Protein AF-A0A356PB94-F1 (afdb_monomer_lite)

Radius of gyration: 21.43 Å; chains: 1; bounding box: 71×35×45 Å

pLDDT: mean 91.37, std 8.08, range [62.94, 98.56]

Structure (mmCIF, N/CA/C/O backbone):
data_AF-A0A356PB94-F1
#
_entry.id   AF-A0A356PB94-F1
#
loop_
_atom_site.group_PDB
_atom_site.id
_atom_site.type_symbol
_atom_site.label_atom_id
_atom_site.label_alt_id
_atom_site.label_comp_id
_atom_site.label_asym_id
_atom_site.label_entity_id
_atom_site.label_seq_id
_atom_site.pdbx_PDB_ins_code
_atom_site.Cartn_x
_atom_site.Cartn_y
_atom_site.Cartn_z
_atom_site.occupancy
_atom_site.B_iso_or_equiv
_atom_site.auth_seq_id
_atom_site.auth_comp_id
_atom_site.auth_asym_id
_atom_site.auth_atom_id
_atom_site.pdbx_PDB_model_num
ATOM 1 N N . MET A 1 1 ? 48.663 18.305 0.596 1.00 62.94 1 MET A N 1
ATOM 2 C CA . MET A 1 1 ? 48.106 17.018 0.111 1.00 62.94 1 MET A CA 1
ATOM 3 C C . MET A 1 1 ? 47.297 16.271 1.178 1.00 62.94 1 MET A C 1
ATOM 5 O O . MET A 1 1 ? 46.109 16.089 0.967 1.00 62.94 1 MET A O 1
ATOM 9 N N . LYS A 1 2 ? 47.857 15.936 2.354 1.00 76.44 2 LYS A N 1
ATOM 10 C CA . LYS A 1 2 ? 47.145 15.189 3.421 1.00 76.44 2 LYS A CA 1
ATOM 11 C C . LYS A 1 2 ? 45.822 15.838 3.888 1.00 76.44 2 LYS A C 1
ATOM 13 O O . LYS A 1 2 ? 44.820 15.149 3.998 1.00 76.44 2 LYS A O 1
ATOM 18 N N . LYS A 1 3 ? 45.783 17.168 4.071 1.00 79.50 3 LYS A N 1
ATOM 19 C CA . LYS A 1 3 ? 44.553 17.914 4.432 1.00 79.50 3 LYS A CA 1
ATOM 20 C C . LYS A 1 3 ? 43.460 17.850 3.353 1.00 79.50 3 LYS A C 1
ATOM 22 O O . LYS A 1 3 ? 42.293 17.709 3.683 1.00 79.50 3 LYS A O 1
ATOM 27 N N . ILE A 1 4 ? 43.849 17.909 2.078 1.00 85.44 4 ILE A N 1
ATOM 28 C CA . ILE A 1 4 ? 42.923 17.820 0.937 1.00 85.44 4 ILE A CA 1
ATOM 29 C C . ILE A 1 4 ? 42.321 16.411 0.867 1.00 85.44 4 ILE A C 1
ATOM 31 O O . ILE A 1 4 ? 41.117 16.271 0.699 1.00 85.44 4 ILE A O 1
ATOM 35 N N . PHE A 1 5 ? 43.138 15.377 1.091 1.00 86.25 5 PHE A N 1
ATOM 36 C CA . PHE A 1 5 ? 42.675 13.989 1.147 1.00 86.25 5 PHE A CA 1
ATOM 37 C C . PHE A 1 5 ? 41.689 13.745 2.304 1.00 86.25 5 PHE A C 1
ATOM 39 O O . PHE A 1 5 ? 40.659 13.105 2.113 1.00 86.25 5 PHE A O 1
ATOM 46 N N . PHE A 1 6 ? 41.950 14.313 3.488 1.00 90.44 6 PHE A N 1
ATOM 47 C CA . PHE A 1 6 ? 41.015 14.248 4.619 1.00 90.44 6 PHE A CA 1
ATOM 48 C C . PHE A 1 6 ? 39.683 14.952 4.335 1.00 90.44 6 PHE A C 1
ATOM 50 O O . PHE A 1 6 ? 38.630 14.391 4.628 1.00 90.44 6 PHE A O 1
ATOM 57 N N . LEU A 1 7 ? 39.714 16.150 3.742 1.00 91.94 7 LEU A N 1
ATOM 58 C CA . LEU A 1 7 ? 38.497 16.886 3.385 1.00 91.94 7 LEU A CA 1
ATOM 59 C C . LEU A 1 7 ? 37.680 16.156 2.312 1.00 9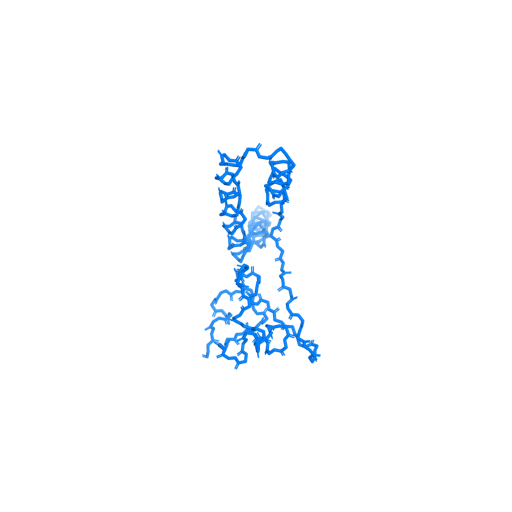1.94 7 LEU A C 1
ATOM 61 O O . LEU A 1 7 ? 36.463 16.057 2.440 1.00 91.94 7 LEU A O 1
ATOM 65 N N . ALA A 1 8 ? 38.339 15.592 1.296 1.00 91.19 8 ALA A N 1
ATOM 66 C CA . ALA A 1 8 ? 37.676 14.797 0.265 1.00 91.19 8 ALA A CA 1
ATOM 67 C C . ALA A 1 8 ? 37.026 13.527 0.843 1.00 91.19 8 ALA A C 1
ATOM 69 O O . ALA A 1 8 ? 35.904 13.193 0.475 1.00 91.19 8 ALA A O 1
ATOM 70 N N . SER A 1 9 ? 37.693 12.856 1.788 1.00 92.12 9 SER A N 1
ATOM 71 C CA . SER A 1 9 ? 37.144 11.681 2.475 1.00 92.12 9 SER A CA 1
ATOM 72 C C . SER A 1 9 ? 35.915 12.027 3.328 1.00 92.12 9 SER A C 1
ATOM 74 O O . SER A 1 9 ? 34.891 11.354 3.239 1.00 92.12 9 SER A O 1
ATOM 76 N N . LEU A 1 10 ? 35.961 13.129 4.089 1.00 95.56 10 LEU A N 1
ATOM 77 C CA . LEU A 1 10 ? 34.807 13.624 4.852 1.00 95.56 10 LEU A CA 1
ATOM 78 C C . LEU A 1 10 ? 33.623 13.987 3.949 1.00 95.56 10 LEU A C 1
ATOM 80 O O . LEU A 1 10 ? 32.484 13.649 4.269 1.00 95.56 10 LEU A O 1
ATOM 84 N N . LEU A 1 11 ? 33.890 14.637 2.812 1.00 95.38 11 LEU A N 1
ATOM 85 C CA . LEU A 1 11 ? 32.861 14.961 1.827 1.00 95.38 11 LEU A CA 1
ATOM 86 C C . LEU A 1 11 ? 32.232 13.690 1.242 1.00 95.38 11 LEU A C 1
ATOM 88 O O . LEU A 1 11 ? 31.011 13.609 1.148 1.00 95.38 11 LEU A O 1
ATOM 92 N N . LEU A 1 12 ? 33.043 12.684 0.899 1.00 95.56 12 LEU A N 1
ATOM 93 C CA . LEU A 1 12 ? 32.550 11.402 0.394 1.00 95.56 12 LEU A CA 1
ATOM 94 C C . LEU A 1 12 ? 31.652 10.706 1.425 1.00 95.56 12 LEU A C 1
ATOM 96 O O . LEU A 1 12 ? 30.551 10.281 1.083 1.00 95.56 12 LEU A O 1
ATOM 100 N N . ILE A 1 13 ? 32.083 10.637 2.688 1.00 95.75 13 ILE A N 1
ATOM 101 C CA . ILE A 1 13 ? 31.287 10.053 3.779 1.00 95.75 13 ILE A CA 1
ATOM 102 C C . ILE A 1 13 ? 29.962 10.802 3.932 1.00 95.75 13 ILE A C 1
ATOM 104 O O . ILE A 1 13 ? 28.913 10.170 4.035 1.00 95.75 13 ILE A O 1
ATOM 108 N N . LEU A 1 14 ? 29.983 12.137 3.901 1.00 95.31 14 LEU A N 1
ATOM 109 C CA . LEU A 1 14 ? 28.769 12.945 3.981 1.00 95.31 14 LEU A CA 1
ATOM 110 C C . LEU A 1 14 ? 27.806 12.634 2.827 1.00 95.31 14 LEU A C 1
ATOM 112 O O . LEU A 1 14 ? 26.622 12.414 3.070 1.00 95.31 14 LEU A O 1
ATOM 116 N N . VAL A 1 15 ? 28.298 12.561 1.588 1.00 93.94 15 VAL A N 1
ATOM 117 C CA . VAL A 1 15 ? 27.479 12.207 0.416 1.00 93.94 15 VAL A CA 1
ATOM 118 C C . VAL A 1 15 ? 26.889 10.799 0.555 1.00 93.94 15 VAL A C 1
ATOM 120 O O . VAL A 1 15 ? 25.701 10.601 0.293 1.00 93.94 15 VAL A O 1
ATOM 123 N N . VAL A 1 16 ? 27.665 9.823 1.034 1.00 91.88 16 VAL A N 1
ATOM 124 C CA . VAL A 1 16 ? 27.170 8.461 1.302 1.00 91.88 16 VAL A CA 1
ATOM 125 C C . VAL A 1 16 ? 26.077 8.471 2.376 1.00 91.88 16 VAL A C 1
ATOM 127 O O . VAL A 1 16 ? 25.019 7.880 2.187 1.00 91.88 16 VAL A O 1
ATOM 130 N N . LEU A 1 17 ? 26.263 9.194 3.481 1.00 91.00 17 LEU A N 1
ATOM 131 C CA . LEU A 1 17 ? 25.244 9.292 4.531 1.00 91.00 17 LEU A CA 1
ATOM 132 C C . LEU A 1 17 ? 23.958 9.965 4.032 1.00 91.00 17 LEU A C 1
ATOM 134 O O . LEU A 1 17 ? 22.859 9.518 4.366 1.00 91.00 17 LEU A O 1
ATOM 138 N N . LEU A 1 18 ? 24.077 11.014 3.215 1.00 86.44 18 LEU A N 1
ATOM 139 C CA . LEU A 1 18 ? 22.926 11.702 2.626 1.00 86.44 18 LEU A CA 1
ATOM 140 C C . LEU A 1 18 ? 22.151 10.795 1.662 1.00 86.44 18 LEU A C 1
ATOM 142 O O . LEU A 1 18 ? 20.923 10.742 1.733 1.00 86.44 18 LEU A O 1
ATOM 146 N N . THR A 1 19 ? 22.849 10.042 0.811 1.00 81.75 19 THR A N 1
ATOM 147 C CA . THR A 1 19 ? 22.216 9.105 -0.135 1.00 81.75 19 THR A CA 1
ATOM 148 C C . THR A 1 19 ? 21.539 7.934 0.576 1.00 81.75 19 THR A C 1
ATOM 150 O O . THR A 1 19 ? 20.393 7.612 0.258 1.00 81.75 19 THR A O 1
ATOM 153 N N . LEU A 1 20 ? 22.172 7.356 1.603 1.00 81.38 20 LEU A N 1
ATOM 154 C CA . LEU A 1 20 ? 21.558 6.319 2.441 1.00 81.38 20 LEU A CA 1
ATOM 155 C C . LEU A 1 20 ? 20.303 6.834 3.157 1.00 81.38 20 LEU A C 1
ATOM 157 O O . LEU A 1 20 ? 19.280 6.150 3.183 1.00 81.38 20 LEU A O 1
ATOM 161 N N . LYS A 1 21 ? 20.343 8.061 3.692 1.00 77.69 21 LYS A N 1
ATOM 162 C CA . LYS A 1 21 ? 19.178 8.690 4.329 1.00 77.69 21 LYS A CA 1
ATOM 163 C C . LYS A 1 21 ? 18.034 8.904 3.336 1.00 77.69 21 LYS A C 1
ATOM 165 O O . LYS A 1 21 ? 16.882 8.663 3.685 1.00 77.69 21 LYS A O 1
ATOM 170 N N . GLN A 1 22 ? 18.337 9.330 2.111 1.00 68.81 22 GLN A N 1
ATOM 171 C CA . GLN A 1 22 ? 17.333 9.521 1.065 1.00 68.81 22 GLN A CA 1
ATOM 172 C C . GLN A 1 22 ? 16.699 8.193 0.620 1.00 68.81 22 GLN A C 1
ATOM 174 O O . GLN A 1 22 ? 15.485 8.132 0.441 1.00 68.81 22 GLN A O 1
ATOM 179 N N . GLY A 1 23 ? 17.486 7.115 0.516 1.00 64.50 23 GLY A N 1
ATOM 180 C CA . GLY A 1 23 ? 16.975 5.771 0.221 1.00 64.50 23 GLY A CA 1
ATOM 181 C C . GLY A 1 23 ? 16.066 5.195 1.315 1.00 64.50 23 GLY A C 1
ATOM 182 O O . GLY A 1 23 ? 15.193 4.382 1.020 1.00 64.50 23 GLY A O 1
ATOM 183 N N . ASN A 1 24 ? 16.218 5.649 2.563 1.00 71.38 24 ASN A N 1
ATOM 184 C CA . ASN A 1 24 ? 15.440 5.162 3.705 1.00 71.38 24 ASN A CA 1
ATOM 185 C C . ASN A 1 24 ? 14.019 5.761 3.803 1.00 71.38 24 ASN A C 1
ATOM 187 O O . ASN A 1 24 ? 13.220 5.337 4.637 1.00 71.38 24 ASN A O 1
ATOM 191 N N . HIS A 1 25 ? 13.691 6.743 2.958 1.00 76.56 25 HIS A N 1
ATOM 192 C CA . HIS A 1 25 ? 12.367 7.368 2.888 1.00 76.56 25 HIS A CA 1
ATOM 193 C C . HIS A 1 25 ? 11.844 7.343 1.449 1.00 76.56 25 HIS A C 1
ATOM 195 O O . HIS A 1 25 ? 11.779 8.383 0.789 1.00 76.56 25 HIS A O 1
ATOM 201 N N . PRO A 1 26 ? 11.497 6.161 0.917 1.00 88.56 26 PRO A N 1
ATOM 202 C CA . PRO A 1 26 ? 11.035 6.080 -0.453 1.00 88.56 26 PRO A CA 1
ATOM 203 C C . PRO A 1 26 ? 9.668 6.762 -0.595 1.00 88.56 26 PRO A C 1
ATOM 205 O O . PRO A 1 26 ? 8.775 6.549 0.228 1.00 88.56 26 PRO A O 1
ATOM 208 N N . LYS A 1 27 ? 9.491 7.550 -1.664 1.00 92.62 27 LYS A N 1
ATOM 209 C CA . LYS A 1 27 ? 8.268 8.340 -1.910 1.00 92.62 27 LYS A CA 1
ATOM 210 C C . LYS A 1 27 ? 6.986 7.511 -1.879 1.00 92.62 27 LYS A C 1
ATOM 212 O O . LYS A 1 27 ? 5.978 7.971 -1.359 1.00 92.62 27 LYS A O 1
ATOM 217 N N . TRP A 1 28 ? 7.025 6.270 -2.373 1.00 94.50 28 TRP A N 1
ATO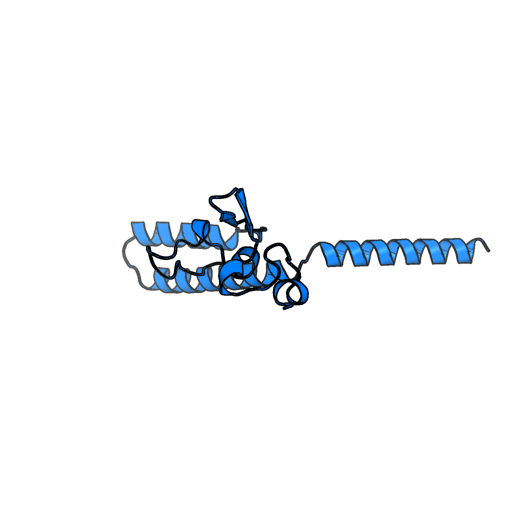M 218 C CA . TRP A 1 28 ? 5.854 5.390 -2.357 1.00 94.50 28 TRP A CA 1
ATOM 219 C C . TRP A 1 28 ? 5.293 5.174 -0.940 1.00 94.50 28 TRP A C 1
ATOM 221 O O . TRP A 1 28 ? 4.090 4.987 -0.768 1.00 94.50 28 TRP A O 1
ATOM 231 N N . SER A 1 29 ? 6.153 5.230 0.087 1.00 95.31 29 SER A N 1
ATOM 232 C CA . SER A 1 29 ? 5.750 5.012 1.480 1.00 95.31 29 SER A CA 1
ATOM 233 C C . SER A 1 29 ? 4.829 6.111 2.001 1.00 95.31 29 SER A C 1
ATOM 235 O O . SER A 1 29 ? 4.056 5.864 2.926 1.00 95.31 29 SER A O 1
ATOM 237 N N . ASP A 1 30 ? 4.877 7.306 1.409 1.00 95.44 30 ASP A N 1
ATOM 238 C CA . ASP A 1 30 ? 4.045 8.433 1.823 1.00 95.44 30 ASP A CA 1
ATOM 239 C C . ASP A 1 30 ? 2.575 8.204 1.456 1.00 95.44 30 ASP A C 1
ATOM 241 O O . ASP A 1 30 ? 1.701 8.523 2.261 1.00 95.44 30 ASP A O 1
ATOM 245 N N . TYR A 1 31 ? 2.295 7.538 0.327 1.00 96.31 31 TYR A N 1
ATOM 246 C CA . TYR A 1 31 ? 0.932 7.148 -0.053 1.00 96.31 31 TYR A CA 1
ATOM 247 C C . TYR A 1 31 ? 0.302 6.200 0.976 1.00 96.31 31 TYR A C 1
ATOM 249 O O . TYR A 1 31 ? -0.840 6.395 1.390 1.00 96.31 31 TYR A O 1
ATOM 257 N N . GLN A 1 32 ? 1.059 5.213 1.465 1.00 97.44 32 GLN A N 1
ATOM 258 C CA . GLN A 1 32 ? 0.556 4.299 2.494 1.00 97.44 32 GLN A CA 1
ATOM 259 C C . GLN A 1 32 ? 0.363 4.986 3.845 1.00 97.44 32 GLN A C 1
ATOM 261 O O . GLN A 1 32 ? -0.656 4.763 4.492 1.00 97.44 32 GLN A O 1
ATOM 266 N N . LYS A 1 33 ? 1.292 5.858 4.263 1.00 97.00 33 LYS A N 1
ATOM 267 C CA . LYS A 1 33 ? 1.127 6.644 5.500 1.00 97.00 33 LYS A CA 1
ATOM 268 C C . LYS A 1 33 ? -0.125 7.516 5.441 1.00 97.00 33 LYS A C 1
ATOM 270 O O . LYS A 1 33 ? -0.864 7.566 6.421 1.00 97.00 33 LYS A O 1
ATOM 275 N N . ALA A 1 34 ? -0.368 8.170 4.304 1.00 97.00 34 ALA A N 1
ATOM 276 C CA . ALA A 1 34 ? -1.564 8.977 4.091 1.00 97.00 34 ALA A CA 1
ATOM 277 C C . ALA A 1 34 ? -2.834 8.122 4.201 1.00 97.00 34 ALA A C 1
ATOM 279 O O . ALA A 1 34 ? -3.742 8.475 4.952 1.00 97.00 34 ALA A O 1
ATOM 280 N N . TYR A 1 35 ? -2.856 6.956 3.547 1.00 97.50 35 TYR A N 1
ATOM 281 C CA . TYR A 1 35 ? -3.968 6.015 3.656 1.00 97.50 35 TYR A CA 1
ATOM 282 C C . TYR A 1 35 ? -4.194 5.542 5.101 1.00 97.50 35 TYR A C 1
ATOM 284 O O . TYR A 1 35 ? -5.323 5.578 5.583 1.00 97.50 35 TYR A O 1
ATOM 292 N N . PHE A 1 36 ? -3.147 5.147 5.835 1.00 97.94 36 PHE A N 1
ATOM 293 C CA . PHE A 1 36 ? -3.282 4.713 7.233 1.00 97.94 36 PHE A CA 1
ATOM 294 C C . PHE A 1 36 ? -3.831 5.827 8.128 1.00 97.94 36 PHE A C 1
ATOM 296 O O . PHE A 1 36 ? -4.717 5.571 8.943 1.00 97.94 36 PHE A O 1
ATOM 303 N N . ALA A 1 37 ? -3.357 7.063 7.953 1.00 98.19 37 ALA A N 1
ATOM 304 C CA . ALA A 1 37 ? -3.868 8.218 8.688 1.00 98.19 37 ALA A CA 1
ATOM 305 C C . ALA A 1 37 ? -5.357 8.472 8.394 1.00 98.19 37 ALA A C 1
ATOM 307 O O . ALA A 1 37 ? -6.132 8.740 9.314 1.00 98.19 37 ALA A O 1
ATOM 308 N N . GLU A 1 38 ? -5.773 8.329 7.134 1.00 97.56 38 GLU A N 1
ATOM 309 C CA . GLU A 1 38 ? -7.178 8.440 6.739 1.00 97.56 38 GLU A CA 1
ATOM 310 C C . GLU A 1 38 ? -8.042 7.344 7.386 1.00 97.56 38 GLU A C 1
ATOM 312 O O . GLU A 1 38 ? -9.105 7.648 7.932 1.00 97.56 38 GLU A O 1
ATOM 317 N N . GLN A 1 39 ? -7.583 6.086 7.393 1.00 98.06 39 GLN A N 1
ATOM 318 C CA . GLN A 1 39 ? -8.307 4.984 8.041 1.00 98.06 39 GLN A CA 1
ATOM 319 C C . GLN A 1 39 ? -8.454 5.211 9.548 1.00 98.06 39 GLN A C 1
ATOM 321 O O . GLN A 1 39 ? -9.548 5.054 10.089 1.00 98.06 39 GLN A O 1
ATOM 326 N N . VAL A 1 40 ? -7.391 5.657 10.225 1.00 98.56 40 VAL A N 1
ATOM 327 C CA . VAL A 1 40 ? -7.452 6.018 11.650 1.00 98.56 40 VAL A CA 1
ATOM 328 C C . VAL A 1 40 ? -8.489 7.114 11.890 1.00 98.56 40 VAL A C 1
ATOM 330 O O . VAL A 1 40 ? -9.301 6.982 12.804 1.00 98.56 40 VAL A O 1
ATOM 333 N N . SER A 1 41 ? -8.510 8.161 11.061 1.00 98.44 41 SER A N 1
ATOM 334 C CA . SER A 1 41 ? -9.486 9.249 11.188 1.00 98.44 41 SER A CA 1
ATOM 335 C C . SER A 1 41 ? -10.928 8.750 11.032 1.00 98.44 41 SER A C 1
ATOM 337 O O . SER A 1 41 ? -11.784 9.070 11.860 1.00 98.44 41 SER A O 1
ATOM 339 N N . LYS A 1 42 ? -11.197 7.900 10.031 1.00 98.12 42 LYS A N 1
ATOM 340 C CA . LYS A 1 42 ? -12.522 7.290 9.816 1.00 98.12 42 LYS A CA 1
ATOM 341 C C . LYS A 1 42 ? -12.960 6.437 11.008 1.00 98.12 42 LYS A C 1
ATOM 343 O O . LYS A 1 42 ? -14.078 6.598 11.495 1.00 98.12 42 LYS A O 1
ATOM 348 N N . LEU A 1 43 ? -12.070 5.586 11.514 1.00 98.50 43 LEU A N 1
ATOM 349 C CA . LEU A 1 43 ? -12.356 4.705 12.649 1.00 98.50 43 LEU A CA 1
ATOM 350 C C . LEU A 1 43 ? -12.577 5.484 13.952 1.00 98.50 43 LEU A C 1
ATOM 352 O O . LEU A 1 43 ? -13.462 5.134 14.728 1.00 98.50 43 LEU A O 1
ATOM 356 N N . GLN A 1 44 ? -11.826 6.563 14.193 1.00 98.44 44 GLN A N 1
ATOM 357 C CA . GLN A 1 44 ? -12.038 7.445 15.349 1.00 98.44 44 GLN A CA 1
ATOM 358 C C . GLN A 1 44 ? -13.420 8.102 15.315 1.00 98.44 44 GLN A C 1
ATOM 360 O O . GLN A 1 44 ? -14.095 8.204 16.341 1.00 98.44 44 GLN A O 1
ATOM 365 N N . VAL A 1 45 ? -13.856 8.519 14.128 1.00 98.31 45 VAL A N 1
ATOM 366 C CA . VAL A 1 45 ? -15.186 9.088 13.919 1.00 98.31 45 VAL A CA 1
ATOM 367 C C . VAL A 1 45 ? -16.287 8.042 14.152 1.00 98.31 45 VAL A C 1
ATOM 369 O O . VAL A 1 45 ? -17.301 8.363 14.771 1.00 98.31 45 VAL A O 1
ATOM 372 N N . GLU A 1 46 ? -16.107 6.798 13.700 1.00 98.00 46 GLU A N 1
ATOM 373 C CA . GLU A 1 46 ? -17.045 5.695 13.975 1.00 98.00 46 GLU A CA 1
ATOM 374 C C . GLU A 1 46 ? -17.096 5.355 15.472 1.00 98.00 46 GLU A C 1
ATOM 376 O O . GLU A 1 46 ? -18.180 5.218 16.041 1.00 98.00 46 GLU A O 1
ATOM 381 N N . LEU A 1 47 ? -15.939 5.312 16.138 1.00 97.75 47 LEU A N 1
ATOM 382 C CA . LEU A 1 47 ? -15.820 5.025 17.569 1.00 97.75 47 LEU A CA 1
ATOM 383 C C . LEU A 1 47 ? -16.619 6.016 18.428 1.00 97.75 47 LEU A C 1
ATOM 385 O O . LEU A 1 47 ? -17.240 5.609 19.406 1.00 97.75 47 LEU A O 1
ATOM 389 N N . GLY A 1 48 ? -16.650 7.297 18.047 1.00 96.88 48 GLY A N 1
ATOM 390 C CA . GLY A 1 48 ? -17.437 8.326 18.736 1.00 96.88 48 GLY A CA 1
ATOM 391 C C . GLY A 1 48 ? -18.955 8.232 18.523 1.00 96.88 48 GLY A C 1
ATOM 392 O O . GLY A 1 48 ? -19.700 8.942 19.194 1.00 96.88 48 GLY A O 1
ATOM 393 N N . ARG A 1 49 ? -19.425 7.392 17.590 1.00 96.94 49 ARG A N 1
ATOM 394 C CA . ARG A 1 49 ? -20.852 7.240 17.242 1.00 96.94 49 ARG A CA 1
ATOM 395 C C . ARG A 1 49 ? -21.469 5.941 17.743 1.00 96.94 49 ARG A C 1
ATOM 397 O O . ARG A 1 49 ? -22.684 5.870 17.909 1.00 96.94 49 ARG A O 1
ATOM 404 N N . VAL A 1 50 ? -20.657 4.908 17.932 1.00 96.88 50 VAL A N 1
ATOM 405 C CA . VAL A 1 50 ? -21.128 3.582 18.333 1.00 96.88 50 VAL A CA 1
ATOM 406 C C . VAL A 1 50 ? -21.251 3.493 19.854 1.00 96.88 50 VAL A C 1
ATOM 408 O O . VAL A 1 50 ? -20.330 3.853 20.578 1.00 96.88 50 VAL A O 1
ATOM 411 N N . ASN A 1 51 ? -22.372 2.951 20.341 1.00 95.44 51 ASN A N 1
ATOM 412 C CA . ASN A 1 51 ? -22.604 2.699 21.770 1.00 95.44 51 ASN A CA 1
ATOM 413 C C . ASN A 1 51 ? -22.315 1.253 22.196 1.00 95.44 51 ASN A C 1
ATOM 415 O O . ASN A 1 51 ? -22.166 0.993 23.384 1.00 95.44 51 ASN A O 1
ATOM 419 N N . ASP A 1 52 ? -22.228 0.325 21.244 1.00 97.81 52 ASP A N 1
ATOM 420 C CA . ASP A 1 52 ? -21.935 -1.079 21.514 1.00 97.81 52 ASP A CA 1
ATOM 421 C C . ASP A 1 52 ? -20.478 -1.267 21.971 1.00 97.81 52 ASP A C 1
ATOM 423 O O . ASP A 1 52 ? -19.535 -0.936 21.249 1.00 97.81 52 ASP A O 1
ATOM 427 N N . GLU A 1 53 ? -20.290 -1.797 23.180 1.00 96.69 53 GLU A N 1
ATOM 428 C CA . GLU A 1 53 ? -18.967 -1.931 23.802 1.00 96.69 53 GLU A CA 1
ATOM 429 C C . GLU A 1 53 ? -18.059 -2.931 23.073 1.00 96.69 53 GLU A C 1
ATOM 431 O O . GLU A 1 53 ? -16.849 -2.710 22.963 1.00 96.69 53 GLU A O 1
ATOM 436 N N . ALA A 1 54 ? -18.622 -4.009 22.516 1.00 97.56 54 ALA A N 1
ATOM 437 C CA . ALA A 1 54 ? -17.842 -4.977 21.750 1.00 97.56 54 ALA A CA 1
ATOM 438 C C . ALA A 1 54 ? -17.294 -4.338 20.464 1.00 97.56 54 ALA A C 1
ATOM 440 O O . ALA A 1 54 ? -16.110 -4.475 20.144 1.00 97.56 54 ALA A O 1
ATOM 441 N N . LYS A 1 55 ? -18.127 -3.565 19.767 1.00 97.75 55 LYS A N 1
ATOM 442 C CA . LYS A 1 55 ? -17.750 -2.822 18.567 1.00 97.75 55 LYS A CA 1
ATOM 443 C C . LYS A 1 55 ? -16.780 -1.684 18.881 1.00 97.75 55 LYS A C 1
ATOM 445 O O . LYS A 1 55 ? -15.832 -1.506 18.121 1.00 97.75 55 LYS A O 1
ATOM 450 N N . LYS A 1 56 ? -16.926 -0.966 20.002 1.00 98.19 56 LYS A N 1
ATOM 451 C CA . LYS A 1 56 ? -15.922 0.022 20.452 1.00 98.19 56 LYS A CA 1
ATOM 452 C C . LYS A 1 56 ? -14.549 -0.617 20.638 1.00 98.19 56 LYS A C 1
ATOM 454 O O . LYS A 1 56 ? -13.562 -0.090 20.129 1.00 98.19 56 LYS A O 1
ATOM 459 N N . LYS A 1 57 ? -14.489 -1.770 21.313 1.00 98.12 57 LYS A N 1
ATOM 460 C CA . LYS A 1 57 ? -13.239 -2.516 21.509 1.00 98.12 57 LYS A CA 1
ATOM 461 C C . LYS A 1 57 ? -12.620 -2.947 20.177 1.00 98.12 57 LYS A C 1
ATOM 463 O O . LYS A 1 57 ? -11.410 -2.820 20.006 1.00 98.12 57 LYS A O 1
ATOM 468 N N . GLN A 1 58 ? -13.438 -3.409 19.229 1.00 98.19 58 GLN A N 1
ATOM 469 C CA . GLN A 1 58 ? -12.972 -3.749 17.883 1.00 98.19 58 GLN A CA 1
ATOM 470 C C . GLN A 1 58 ? -12.382 -2.528 17.163 1.00 98.19 58 GLN A C 1
ATOM 472 O O . GLN A 1 58 ? -11.251 -2.582 16.694 1.00 98.19 58 GLN A O 1
ATOM 477 N N . LEU A 1 59 ? -13.099 -1.401 17.149 1.00 98.50 59 LEU A N 1
ATOM 478 C CA . LEU A 1 59 ? -12.640 -0.167 16.504 1.00 98.50 59 LEU A CA 1
ATOM 479 C C . LEU A 1 59 ? -11.338 0.360 17.118 1.00 98.50 59 LEU A C 1
ATOM 481 O O . LEU A 1 59 ? -10.449 0.802 16.396 1.00 98.50 59 LEU A O 1
ATOM 485 N N . GLN A 1 60 ? -11.190 0.283 18.442 1.00 98.38 60 GLN A N 1
ATOM 486 C CA . GLN A 1 60 ? -9.940 0.629 19.123 1.00 98.38 60 GLN A CA 1
ATOM 487 C C . GLN A 1 60 ? -8.779 -0.266 18.675 1.00 98.38 60 GLN A C 1
ATOM 489 O O . GLN A 1 60 ? -7.684 0.237 18.420 1.00 98.38 60 GLN A O 1
ATOM 494 N N . GLN A 1 61 ? -9.014 -1.573 18.538 1.00 98.38 61 GLN A N 1
ATOM 495 C CA . GLN A 1 61 ? -8.007 -2.508 18.042 1.00 98.38 61 GLN A CA 1
ATOM 496 C C . GLN A 1 61 ? -7.617 -2.204 16.588 1.00 98.38 61 GLN A C 1
ATOM 498 O O . GLN A 1 61 ? -6.430 -2.225 16.254 1.00 98.38 61 GLN A O 1
ATOM 503 N N . ASP A 1 62 ? -8.587 -1.870 15.739 1.00 98.12 62 ASP A N 1
ATOM 504 C CA . ASP A 1 62 ? -8.348 -1.517 14.337 1.00 98.12 62 ASP A CA 1
ATOM 505 C C . ASP A 1 62 ? -7.555 -0.206 14.216 1.00 98.12 62 ASP A C 1
ATOM 507 O O . ASP A 1 62 ? -6.600 -0.122 13.442 1.00 98.12 62 ASP A O 1
ATOM 511 N N . ILE A 1 63 ? -7.870 0.799 15.043 1.00 98.56 63 ILE A N 1
ATOM 512 C CA . ILE A 1 63 ? -7.095 2.047 15.134 1.00 98.56 63 ILE A CA 1
ATOM 513 C C . ILE A 1 63 ? -5.640 1.746 15.504 1.00 98.56 63 ILE A C 1
ATOM 515 O O . ILE A 1 63 ? -4.727 2.213 14.820 1.00 98.56 63 ILE A O 1
ATOM 519 N N . LEU A 1 64 ? -5.414 0.945 16.551 1.00 98.31 64 LEU A N 1
ATOM 520 C CA . LEU A 1 64 ? -4.066 0.562 16.980 1.00 98.31 64 LEU A CA 1
ATOM 521 C C . LEU A 1 64 ? -3.318 -0.218 15.892 1.00 98.31 64 LEU A C 1
ATOM 523 O O . LEU A 1 64 ? -2.110 -0.037 15.731 1.00 98.31 64 LEU A O 1
ATOM 527 N N . SER A 1 65 ? -4.023 -1.060 15.134 1.00 98.12 65 SER A N 1
ATOM 528 C CA . SER A 1 65 ? -3.465 -1.784 13.991 1.00 98.12 65 SER A CA 1
ATOM 529 C C . SER A 1 65 ? -2.918 -0.815 12.938 1.00 98.12 65 SER A C 1
ATOM 531 O O . SER A 1 65 ? -1.743 -0.899 12.582 1.00 98.12 65 SER A O 1
ATOM 533 N N . TYR A 1 66 ? -3.714 0.168 12.500 1.00 97.88 66 TYR A N 1
ATOM 534 C CA . TYR A 1 66 ? -3.272 1.152 11.506 1.00 97.88 66 TYR A CA 1
ATOM 535 C C . TYR A 1 66 ? -2.190 2.106 12.024 1.00 97.88 66 TYR A C 1
ATOM 537 O O . TYR A 1 66 ? -1.262 2.417 11.282 1.00 97.88 66 TYR A O 1
ATOM 545 N N . GLN A 1 67 ? -2.263 2.542 13.285 1.00 97.69 67 GLN A N 1
ATOM 546 C CA . GLN A 1 67 ? -1.253 3.426 13.886 1.00 97.69 67 GLN A CA 1
ATOM 547 C C . GLN A 1 67 ? 0.135 2.779 13.956 1.00 97.69 67 GLN A C 1
ATOM 549 O O . GLN A 1 67 ? 1.144 3.460 13.778 1.00 97.69 67 GLN A O 1
ATOM 554 N N . ASN A 1 68 ? 0.190 1.470 14.210 1.00 97.06 68 ASN A N 1
ATOM 555 C CA . ASN A 1 68 ? 1.446 0.727 14.308 1.00 97.06 68 ASN A CA 1
ATOM 556 C C . ASN A 1 68 ? 1.907 0.135 12.968 1.00 97.06 68 ASN A C 1
ATOM 558 O O . ASN A 1 68 ? 3.023 -0.389 12.876 1.00 97.06 68 ASN A O 1
ATOM 562 N N . ARG A 1 69 ? 1.071 0.201 11.925 1.00 95.81 69 ARG A N 1
ATOM 563 C CA . ARG A 1 69 ? 1.388 -0.362 10.615 1.00 95.81 69 ARG A CA 1
ATOM 564 C C . ARG A 1 69 ? 2.500 0.436 9.942 1.00 95.81 69 ARG A C 1
ATOM 566 O O . ARG A 1 69 ? 2.417 1.651 9.771 1.00 95.81 69 ARG A O 1
ATOM 573 N N . LYS A 1 70 ? 3.548 -0.269 9.519 1.00 95.25 70 LYS A N 1
ATOM 574 C CA . LYS A 1 70 ? 4.646 0.311 8.741 1.00 95.25 70 LYS A CA 1
ATOM 575 C C . LYS A 1 70 ? 4.358 0.169 7.247 1.00 95.25 70 LYS A C 1
ATOM 577 O O . LYS A 1 70 ? 3.805 -0.856 6.853 1.00 95.25 70 LYS A O 1
ATOM 582 N N . PRO A 1 71 ? 4.744 1.156 6.419 1.00 96.12 71 PRO A N 1
ATOM 583 C CA . PRO A 1 71 ? 4.654 1.007 4.979 1.00 96.12 71 PRO A CA 1
ATOM 584 C C . PRO A 1 71 ? 5.476 -0.179 4.473 1.00 96.12 71 PRO A C 1
ATOM 586 O O . PRO A 1 71 ? 6.608 -0.388 4.912 1.00 96.12 71 PRO A O 1
ATOM 589 N N . GLU A 1 72 ? 4.919 -0.922 3.528 1.00 95.50 72 GLU A N 1
ATOM 590 C CA . GLU A 1 72 ? 5.502 -2.137 2.965 1.00 95.50 72 GLU A CA 1
ATOM 591 C C . GLU A 1 72 ? 5.248 -2.223 1.459 1.00 95.50 72 GLU A C 1
ATOM 593 O O . GLU A 1 72 ? 4.255 -1.712 0.943 1.00 95.50 72 GLU A O 1
ATOM 598 N N . ILE A 1 73 ? 6.143 -2.888 0.733 1.00 96.19 73 ILE A N 1
ATOM 599 C CA . ILE A 1 73 ? 5.924 -3.155 -0.690 1.00 96.19 73 ILE A CA 1
ATOM 600 C C . ILE A 1 73 ? 4.863 -4.247 -0.808 1.00 96.19 73 ILE A C 1
ATOM 602 O O . ILE A 1 73 ? 5.039 -5.345 -0.280 1.00 96.19 73 ILE A O 1
ATOM 606 N N . ILE A 1 74 ? 3.787 -3.962 -1.537 1.00 94.75 74 ILE A N 1
ATOM 607 C CA . ILE A 1 74 ? 2.693 -4.906 -1.762 1.00 94.75 74 ILE A CA 1
ATOM 608 C C . ILE A 1 74 ? 2.896 -5.543 -3.133 1.00 94.75 74 ILE A C 1
ATOM 610 O O . ILE A 1 74 ? 2.705 -4.892 -4.160 1.00 94.75 74 ILE A O 1
ATOM 614 N N . ASN A 1 75 ? 3.279 -6.821 -3.138 1.00 95.00 75 ASN A N 1
ATOM 615 C CA . ASN A 1 75 ? 3.361 -7.628 -4.353 1.00 95.00 75 ASN A CA 1
ATOM 616 C C . ASN A 1 75 ? 2.005 -8.302 -4.602 1.00 95.00 75 ASN A C 1
ATOM 618 O O . ASN A 1 75 ? 1.579 -9.164 -3.833 1.00 95.00 75 ASN A O 1
ATOM 622 N N . LEU A 1 76 ? 1.341 -7.915 -5.684 1.00 91.19 76 LEU A N 1
ATOM 623 C CA . LEU A 1 76 ? 0.189 -8.614 -6.234 1.00 91.19 76 LEU A CA 1
ATOM 624 C C . LEU A 1 76 ? 0.708 -9.729 -7.143 1.00 91.19 76 LEU A C 1
ATOM 626 O O . LEU A 1 76 ? 1.274 -9.451 -8.196 1.00 91.19 76 LEU A O 1
ATOM 630 N N . VAL A 1 77 ? 0.556 -10.979 -6.713 1.00 92.56 77 VAL A N 1
ATOM 631 C CA . VAL A 1 77 ? 0.937 -12.150 -7.511 1.00 92.56 77 VAL A CA 1
ATOM 632 C C . VAL A 1 77 ? -0.270 -12.578 -8.337 1.00 92.56 77 VAL A C 1
ATOM 634 O O . VAL A 1 77 ? -1.317 -12.898 -7.773 1.00 92.56 77 VAL A O 1
ATOM 637 N N . LEU A 1 78 ? -0.121 -12.542 -9.659 1.00 90.19 78 LEU A N 1
ATOM 638 C CA . LEU A 1 78 ? -1.145 -12.940 -10.616 1.00 90.19 78 LEU A CA 1
ATOM 639 C C . LEU A 1 78 ? -1.222 -14.461 -10.755 1.00 90.19 78 LEU A C 1
ATOM 641 O O . LEU A 1 78 ? -0.286 -15.179 -10.394 1.00 90.19 78 LEU A O 1
ATOM 645 N N . SER A 1 79 ? -2.325 -14.949 -11.321 1.00 87.69 79 SER A N 1
ATOM 646 C CA . SER A 1 79 ? -2.581 -16.383 -11.519 1.00 87.69 79 SER A CA 1
ATOM 647 C C . SER A 1 79 ? -1.478 -17.113 -12.303 1.00 87.69 79 SER A C 1
ATOM 649 O O . SER A 1 79 ? -1.169 -18.265 -12.006 1.00 87.69 79 SER A O 1
ATOM 651 N N . GLU A 1 80 ? -0.821 -16.434 -13.246 1.00 87.06 80 GLU A N 1
ATOM 652 C CA . GLU A 1 80 ? 0.302 -16.968 -14.021 1.00 87.06 80 GLU A CA 1
ATOM 653 C C . GLU A 1 80 ? 1.677 -16.818 -13.333 1.00 87.06 80 GLU A C 1
ATOM 655 O O . GLU A 1 80 ? 2.709 -17.100 -13.941 1.00 87.06 80 GLU A O 1
ATOM 660 N N . GLY A 1 81 ? 1.718 -16.318 -12.095 1.00 89.56 81 GLY A N 1
ATOM 661 C CA . GLY A 1 81 ? 2.945 -16.095 -11.323 1.00 89.56 81 GLY A CA 1
ATOM 662 C C . GLY A 1 81 ? 3.659 -14.768 -11.598 1.00 89.56 81 GLY A C 1
ATOM 663 O O . GLY A 1 81 ? 4.704 -14.502 -11.001 1.00 89.56 81 GLY A O 1
ATOM 664 N N . LYS A 1 82 ? 3.116 -13.907 -12.469 1.00 92.12 82 LYS A N 1
ATOM 665 C CA . LYS A 1 82 ? 3.621 -12.536 -12.644 1.00 92.12 82 LYS A CA 1
ATOM 666 C C . LYS A 1 82 ? 3.362 -11.703 -11.394 1.00 92.12 82 LYS A C 1
ATOM 668 O O . LYS A 1 82 ? 2.392 -11.926 -10.679 1.00 92.12 82 LYS A O 1
ATOM 673 N N . VAL A 1 83 ? 4.224 -10.724 -11.145 1.00 94.56 83 VAL A N 1
ATOM 674 C CA . VAL A 1 83 ? 4.109 -9.823 -9.996 1.00 94.56 83 VAL A CA 1
ATOM 675 C C . VAL A 1 83 ? 3.838 -8.410 -10.477 1.00 94.56 83 VAL A C 1
ATOM 677 O O . VAL A 1 83 ? 4.501 -7.927 -11.392 1.00 94.56 83 VAL A O 1
ATOM 680 N N . GLU A 1 84 ? 2.929 -7.728 -9.794 1.00 95.12 84 GLU A N 1
ATOM 681 C CA . GLU A 1 84 ? 2.742 -6.288 -9.904 1.00 95.12 84 GLU A CA 1
ATOM 682 C C . GLU A 1 84 ? 2.853 -5.616 -8.536 1.00 95.12 84 GLU A C 1
ATOM 684 O O . GLU A 1 84 ? 2.637 -6.229 -7.490 1.00 95.12 84 GLU A O 1
ATOM 689 N N . ARG A 1 85 ? 3.187 -4.327 -8.530 1.00 96.19 85 ARG A N 1
ATOM 690 C CA . ARG A 1 85 ? 3.390 -3.524 -7.319 1.00 96.19 85 ARG A CA 1
ATOM 691 C C . ARG A 1 85 ? 2.513 -2.285 -7.266 1.00 96.19 85 ARG A C 1
ATOM 693 O O . ARG A 1 85 ? 2.691 -1.470 -6.363 1.00 96.19 85 ARG A O 1
ATOM 700 N N . CYS A 1 86 ? 1.530 -2.166 -8.157 1.00 94.75 86 CYS A N 1
ATOM 701 C CA . CYS A 1 86 ? 0.618 -1.023 -8.231 1.00 94.75 86 CYS A CA 1
ATOM 702 C C . CYS A 1 86 ? -0.054 -0.734 -6.876 1.00 94.75 86 CYS A C 1
ATOM 704 O O . CYS A 1 86 ? -0.109 0.417 -6.439 1.00 94.75 86 CYS A O 1
ATOM 706 N N . LYS A 1 87 ? -0.454 -1.783 -6.139 1.00 94.19 87 LYS A N 1
ATOM 707 C CA . LYS A 1 87 ? -1.062 -1.664 -4.800 1.00 94.19 87 LYS A CA 1
ATOM 708 C C . LYS A 1 87 ? -0.116 -1.141 -3.716 1.00 94.19 87 LYS A C 1
ATOM 710 O O . LYS A 1 87 ? -0.586 -0.811 -2.634 1.00 94.19 87 LYS A O 1
ATOM 715 N N . THR A 1 88 ? 1.187 -1.029 -3.982 1.00 96.44 88 THR A N 1
ATOM 716 C CA . THR A 1 88 ? 2.133 -0.400 -3.048 1.00 96.44 88 THR A CA 1
ATOM 717 C C . THR A 1 88 ? 1.789 1.074 -2.842 1.00 96.44 88 THR A C 1
ATOM 719 O O . THR A 1 88 ? 1.770 1.526 -1.702 1.00 96.44 88 THR A O 1
ATOM 722 N N . CYS A 1 89 ? 1.460 1.805 -3.911 1.00 96.06 89 CYS A N 1
ATOM 723 C CA . CYS A 1 89 ? 0.978 3.188 -3.817 1.00 96.06 89 CYS A CA 1
ATOM 724 C C . CYS A 1 89 ? -0.555 3.244 -3.784 1.00 96.06 89 CYS A C 1
ATOM 726 O O . CYS A 1 89 ? -1.132 3.981 -2.991 1.00 96.06 89 CYS A O 1
ATOM 728 N N . HIS A 1 90 ? -1.219 2.424 -4.604 1.00 94.12 90 HIS A N 1
ATOM 729 C CA . HIS A 1 90 ? -2.677 2.373 -4.727 1.00 94.12 90 HIS A CA 1
ATOM 730 C C . HIS A 1 90 ? -3.308 1.376 -3.745 1.00 94.12 90 HIS A C 1
ATOM 732 O O . HIS A 1 90 ? -4.020 0.442 -4.126 1.00 94.12 90 HIS A O 1
ATOM 738 N N . ILE A 1 91 ? -2.995 1.540 -2.463 1.00 92.81 91 ILE A N 1
ATOM 739 C CA . ILE A 1 91 ? -3.599 0.743 -1.396 1.00 92.81 91 ILE A CA 1
ATOM 740 C C . ILE A 1 91 ? -5.061 1.157 -1.180 1.00 92.81 91 ILE A C 1
ATOM 742 O O . ILE A 1 91 ? -5.432 2.310 -1.377 1.00 92.81 91 ILE A O 1
ATOM 746 N N . GLY A 1 92 ? -5.901 0.204 -0.775 1.00 88.69 92 GLY A N 1
ATOM 747 C CA . GLY A 1 92 ? -7.311 0.464 -0.487 1.00 88.69 92 GLY A CA 1
ATOM 748 C C . GLY A 1 92 ? -8.205 0.579 -1.720 1.00 88.69 92 GLY A C 1
ATOM 749 O O . GLY A 1 92 ? -9.393 0.828 -1.554 1.00 88.69 92 GLY A O 1
ATOM 750 N N . LEU A 1 93 ? -7.674 0.367 -2.931 1.00 86.12 93 LEU A N 1
ATOM 751 C CA . LEU A 1 93 ? -8.515 0.149 -4.104 1.00 86.12 93 LEU A CA 1
ATOM 752 C C . LEU A 1 93 ? -9.342 -1.123 -3.907 1.00 86.12 93 LEU A C 1
ATOM 754 O O . LEU A 1 93 ? -8.791 -2.220 -3.751 1.00 86.12 93 LEU A O 1
ATOM 758 N N . GLU A 1 94 ? -10.658 -0.942 -3.899 1.00 75.50 94 GLU A N 1
ATOM 759 C CA . GLU A 1 94 ? -11.624 -2.030 -3.921 1.00 75.50 94 GLU A CA 1
ATOM 760 C C . GLU A 1 94 ? -11.567 -2.753 -5.269 1.00 75.50 94 GLU A C 1
ATOM 762 O O . GLU A 1 94 ? -11.195 -2.190 -6.302 1.00 75.50 94 GLU A O 1
ATOM 767 N N . GLU A 1 95 ? -11.917 -4.034 -5.253 1.00 75.00 95 GLU A N 1
ATOM 768 C CA . GLU A 1 95 ? -12.098 -4.781 -6.488 1.00 75.00 95 GLU A CA 1
ATOM 769 C C . GLU A 1 95 ? -13.288 -4.202 -7.259 1.00 75.00 95 GLU A C 1
ATOM 771 O O . GLU A 1 95 ? -14.366 -4.028 -6.698 1.00 75.00 95 GLU A O 1
ATOM 776 N N . ILE A 1 96 ? -13.094 -3.910 -8.549 1.00 72.12 96 ILE A N 1
ATOM 777 C CA . ILE A 1 96 ? -14.108 -3.260 -9.395 1.00 72.12 96 ILE A CA 1
ATOM 778 C C . ILE A 1 96 ? -15.401 -4.089 -9.434 1.00 72.12 96 ILE A C 1
ATOM 780 O O . ILE A 1 96 ? -16.502 -3.546 -9.402 1.00 72.12 96 ILE A O 1
ATOM 784 N N . SER A 1 97 ? -15.266 -5.414 -9.543 1.00 78.25 97 SER A N 1
ATOM 785 C CA . SER A 1 97 ? -16.371 -6.376 -9.527 1.00 78.25 97 SER A CA 1
ATOM 786 C C . SER A 1 97 ? -15.817 -7.793 -9.409 1.00 78.25 97 SER A C 1
ATOM 788 O O . SER A 1 97 ? -14.698 -8.031 -9.859 1.00 78.25 97 SER A O 1
ATOM 790 N N . SER A 1 98 ? -16.642 -8.747 -8.975 1.00 79.12 98 SER A N 1
ATOM 791 C CA . SER A 1 98 ? -16.302 -10.181 -8.967 1.00 79.12 98 SER A CA 1
ATOM 792 C C . SER A 1 98 ? -15.944 -10.753 -10.345 1.00 79.12 98 SER A C 1
ATOM 794 O O . SER A 1 98 ? -15.311 -11.800 -10.440 1.00 79.12 98 SER A O 1
ATOM 796 N N . SER A 1 99 ? -16.344 -10.080 -11.428 1.00 80.06 99 SER A N 1
ATOM 797 C CA . SER A 1 99 ? -15.957 -10.434 -12.797 1.00 80.06 99 SER A CA 1
ATOM 798 C C . SER A 1 99 ? -14.555 -9.943 -13.181 1.00 80.06 99 SER A C 1
ATOM 800 O O . SER A 1 99 ? -14.049 -10.335 -14.228 1.00 80.06 99 SER A O 1
ATOM 802 N N . HIS A 1 100 ? -13.921 -9.109 -12.353 1.00 77.62 100 HIS A N 1
ATOM 803 C CA . HIS A 1 100 ? -12.606 -8.509 -12.592 1.00 77.62 100 HIS A CA 1
ATOM 804 C C . HIS A 1 100 ? -11.688 -8.651 -11.366 1.00 77.62 100 HIS A C 1
ATOM 806 O O . HIS A 1 100 ? -11.238 -7.643 -10.808 1.00 77.62 100 HIS A O 1
ATOM 812 N N . PRO A 1 101 ? -11.378 -9.888 -10.941 1.00 81.50 101 PRO A N 1
ATOM 813 C CA . PRO A 1 101 ? -10.484 -10.104 -9.819 1.00 81.50 101 PRO A CA 1
ATOM 814 C C . PRO A 1 101 ? -9.081 -9.586 -10.149 1.00 81.50 101 PRO A C 1
ATOM 816 O O . PRO A 1 101 ? -8.415 -10.035 -11.088 1.00 81.50 101 PRO A O 1
ATOM 819 N N . SER A 1 102 ? -8.620 -8.620 -9.351 1.00 77.06 102 SER A N 1
ATOM 820 C CA . SER A 1 102 ? -7.332 -7.939 -9.564 1.00 77.06 102 SER A CA 1
ATOM 821 C C . SER A 1 102 ? -6.137 -8.901 -9.561 1.00 77.06 102 SER A C 1
ATOM 823 O O . SER A 1 102 ? -5.174 -8.691 -10.291 1.00 77.06 102 SER A O 1
ATOM 825 N N . ASN A 1 103 ? -6.218 -9.998 -8.805 1.00 78.62 103 ASN A N 1
ATOM 826 C CA . ASN A 1 103 ? -5.194 -11.045 -8.744 1.00 78.62 103 ASN A CA 1
ATOM 827 C C . ASN A 1 103 ? -5.196 -12.007 -9.949 1.00 78.62 103 ASN A C 1
ATOM 829 O O . ASN A 1 103 ? -4.364 -12.907 -10.001 1.00 78.62 103 ASN A O 1
ATOM 833 N N . THR A 1 104 ? -6.120 -11.858 -10.900 1.00 82.62 104 THR A N 1
ATOM 834 C CA . THR A 1 104 ? -6.153 -12.677 -1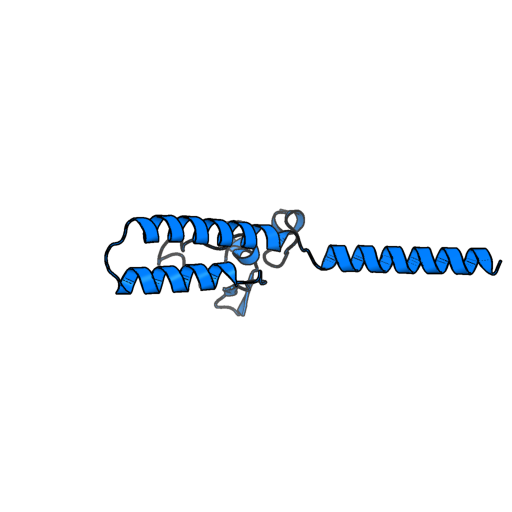2.121 1.00 82.62 104 THR A CA 1
ATOM 835 C C . THR A 1 104 ? -5.627 -11.895 -13.315 1.00 82.62 104 THR A C 1
ATOM 837 O O . THR A 1 104 ? -4.768 -12.395 -14.029 1.00 82.62 104 THR A O 1
ATOM 840 N N . PHE A 1 105 ? -6.100 -10.662 -13.512 1.00 83.81 105 PHE A N 1
ATOM 841 C CA . PHE A 1 105 ? -5.730 -9.854 -14.680 1.00 83.81 105 PHE A CA 1
ATOM 842 C C . PHE A 1 105 ? -4.530 -8.932 -14.435 1.00 83.81 105 PHE A C 1
ATOM 844 O O . PHE A 1 105 ? -3.802 -8.613 -15.371 1.00 83.81 105 PHE A O 1
ATOM 851 N N . GLY A 1 106 ? -4.308 -8.507 -13.190 1.00 88.06 106 GLY A N 1
ATOM 852 C CA . GLY A 1 106 ? -3.397 -7.405 -12.899 1.00 88.06 106 GLY A CA 1
ATOM 853 C C . GLY A 1 106 ? -3.959 -6.051 -13.334 1.00 88.06 106 GLY A C 1
ATOM 854 O O . GLY A 1 106 ? -4.972 -5.942 -14.023 1.00 88.06 106 GLY A O 1
ATOM 855 N N . CYS A 1 107 ? -3.317 -4.986 -12.882 1.00 90.38 107 CYS A N 1
ATOM 856 C CA . CYS A 1 107 ? -3.648 -3.604 -13.181 1.00 90.38 107 CYS A CA 1
ATOM 857 C C . CYS A 1 107 ? -3.084 -3.181 -14.544 1.00 90.38 107 CYS A C 1
ATOM 859 O O . CYS A 1 107 ? -3.772 -2.501 -15.310 1.00 90.38 107 CYS A O 1
ATOM 861 N N . ALA A 1 108 ? -1.845 -3.574 -14.864 1.00 92.19 108 ALA A N 1
ATOM 862 C CA . ALA A 1 108 ? -1.128 -3.021 -16.014 1.00 92.19 108 ALA A CA 1
ATOM 863 C C . ALA A 1 108 ? -1.648 -3.535 -17.363 1.00 92.19 108 ALA A C 1
ATOM 865 O O . ALA A 1 108 ? -1.486 -2.855 -18.373 1.00 92.19 108 ALA A O 1
ATOM 866 N N . VAL A 1 109 ? -2.324 -4.690 -17.401 1.00 89.31 109 VAL A N 1
ATOM 867 C CA . VAL A 1 109 ? -2.901 -5.220 -18.651 1.00 89.31 109 VAL A CA 1
ATOM 868 C C . VAL A 1 109 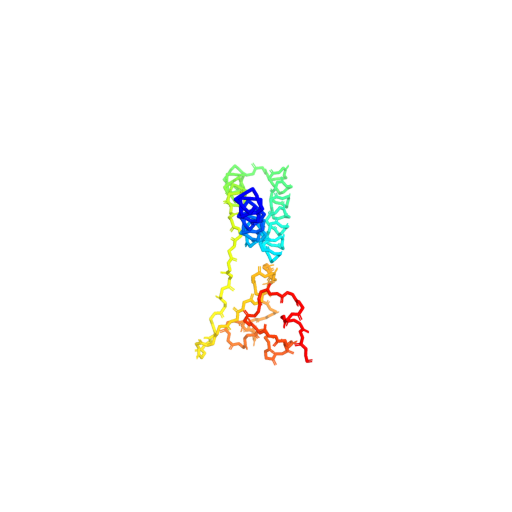? -3.972 -4.296 -19.242 1.00 89.31 109 VAL A C 1
ATOM 870 O O . VAL A 1 109 ? -4.108 -4.218 -20.460 1.00 89.31 109 VAL A O 1
ATOM 873 N N . CYS A 1 110 ? -4.698 -3.567 -18.388 1.00 88.50 110 CYS A N 1
ATOM 874 C CA . CYS A 1 110 ? -5.741 -2.625 -18.799 1.00 88.50 110 CYS A CA 1
ATOM 875 C C . CYS A 1 110 ? -5.294 -1.162 -18.680 1.00 88.50 110 CYS A C 1
ATOM 877 O O . CYS A 1 110 ? -5.682 -0.339 -19.504 1.00 88.50 110 CYS A O 1
ATOM 879 N N . HIS A 1 111 ? -4.504 -0.824 -17.656 1.00 90.06 111 HIS A N 1
ATOM 880 C CA . HIS A 1 111 ? -4.106 0.560 -17.366 1.00 90.06 111 HIS A CA 1
ATOM 881 C C . HIS A 1 111 ? -2.719 0.943 -17.905 1.00 90.06 111 HIS A C 1
ATOM 883 O O . HIS A 1 111 ? -2.365 2.121 -17.874 1.00 90.06 111 HIS A O 1
ATOM 889 N N . GLY A 1 112 ? -1.943 -0.018 -18.414 1.00 92.56 112 GLY A N 1
ATOM 890 C CA . GLY A 1 112 ? -0.588 0.200 -18.916 1.00 92.56 112 GLY A CA 1
ATOM 891 C C . GLY A 1 112 ? 0.441 0.476 -17.814 1.00 92.56 112 GLY A C 1
ATOM 892 O O . GLY A 1 112 ? 0.240 0.147 -16.643 1.00 92.56 112 GLY A O 1
ATOM 893 N N . GLY A 1 113 ? 1.561 1.085 -18.211 1.00 94.69 113 GLY A N 1
ATOM 894 C CA . GLY A 1 113 ? 2.661 1.440 -17.315 1.00 94.69 113 GLY A CA 1
ATOM 895 C C . GLY A 1 113 ? 3.613 0.285 -16.989 1.00 94.69 113 GLY A C 1
ATOM 896 O O . GLY A 1 113 ? 3.517 -0.817 -17.532 1.00 94.69 113 GLY A O 1
ATOM 897 N N . ASN A 1 114 ? 4.563 0.545 -16.08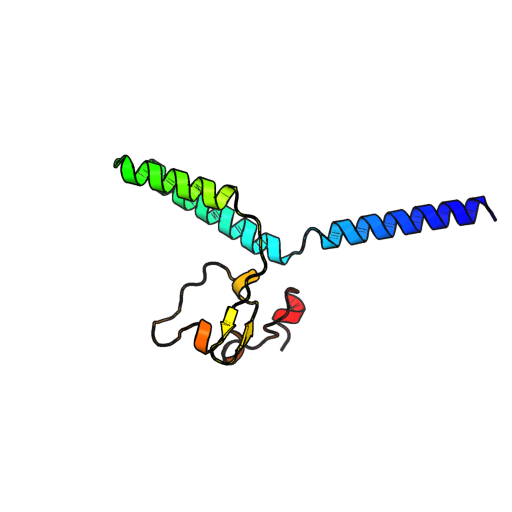7 1.00 96.50 114 ASN A N 1
ATOM 898 C CA . ASN A 1 114 ? 5.517 -0.453 -15.606 1.00 96.50 114 ASN A CA 1
ATOM 899 C C . ASN A 1 114 ? 5.037 -1.060 -14.271 1.00 96.50 114 ASN A C 1
ATOM 901 O O . ASN A 1 114 ? 5.220 -0.428 -13.224 1.00 96.50 114 ASN A O 1
ATOM 905 N N . PRO A 1 115 ? 4.511 -2.302 -14.263 1.00 95.19 115 PRO A N 1
ATOM 906 C CA . PRO A 1 115 ? 3.906 -2.908 -13.074 1.00 95.19 115 PRO A CA 1
ATOM 907 C C . PRO A 1 115 ? 4.893 -3.193 -11.936 1.00 95.19 115 PRO A C 1
ATOM 909 O O . PRO A 1 115 ? 4.466 -3.466 -10.816 1.00 95.19 115 PRO A O 1
ATOM 912 N N . LEU A 1 116 ? 6.204 -3.163 -12.189 1.00 96.56 116 LEU A N 1
ATOM 913 C CA . LEU A 1 116 ? 7.233 -3.495 -11.198 1.00 96.56 116 LEU A CA 1
ATOM 914 C C . LEU A 1 116 ? 7.885 -2.264 -10.560 1.00 96.56 116 LEU A C 1
ATOM 916 O O . LEU A 1 116 ? 8.586 -2.398 -9.547 1.00 96.56 116 LEU A O 1
ATOM 920 N N . SER A 1 117 ? 7.681 -1.084 -11.147 1.00 96.31 117 SER A N 1
ATOM 921 C CA . SER A 1 117 ? 8.313 0.148 -10.690 1.00 96.31 117 SER A CA 1
ATOM 922 C C . SER A 1 117 ? 7.656 0.690 -9.421 1.00 96.31 117 SER A C 1
ATOM 924 O O . SER A 1 117 ? 6.436 0.742 -9.302 1.00 96.31 117 SER A O 1
ATOM 926 N N . LEU A 1 118 ? 8.490 1.149 -8.486 1.00 95.62 118 LEU A N 1
ATOM 927 C CA . LEU A 1 118 ? 8.082 1.927 -7.310 1.00 95.62 118 LEU A CA 1
ATOM 928 C C . LEU A 1 118 ? 8.437 3.417 -7.440 1.00 95.62 118 LEU A C 1
ATOM 930 O O . LEU A 1 118 ? 8.142 4.207 -6.543 1.00 95.62 118 LEU A O 1
ATOM 934 N N . ASP A 1 119 ? 9.091 3.794 -8.540 1.00 94.62 119 ASP A N 1
ATOM 935 C CA . ASP A 1 119 ? 9.227 5.186 -8.952 1.00 94.62 119 ASP A CA 1
ATOM 936 C C . ASP A 1 119 ? 7.985 5.586 -9.749 1.00 94.62 119 ASP A C 1
ATOM 938 O O . ASP A 1 119 ? 7.655 4.942 -10.744 1.00 94.62 119 ASP A O 1
ATOM 942 N N . GLU A 1 120 ? 7.316 6.648 -9.309 1.00 94.38 120 GLU A N 1
ATOM 943 C CA . GLU A 1 120 ? 6.046 7.129 -9.863 1.00 94.38 120 GLU A CA 1
ATOM 944 C C . GLU A 1 120 ? 6.138 7.457 -11.357 1.00 94.38 120 GLU A C 1
ATOM 946 O O . GLU A 1 120 ? 5.264 7.075 -12.132 1.00 94.38 120 GLU A O 1
ATOM 951 N N . LYS A 1 121 ? 7.219 8.123 -11.783 1.00 95.06 121 LYS A N 1
ATOM 952 C CA . LYS A 1 121 ? 7.389 8.513 -13.188 1.00 95.06 121 LYS A CA 1
ATOM 953 C C . LYS A 1 121 ? 7.58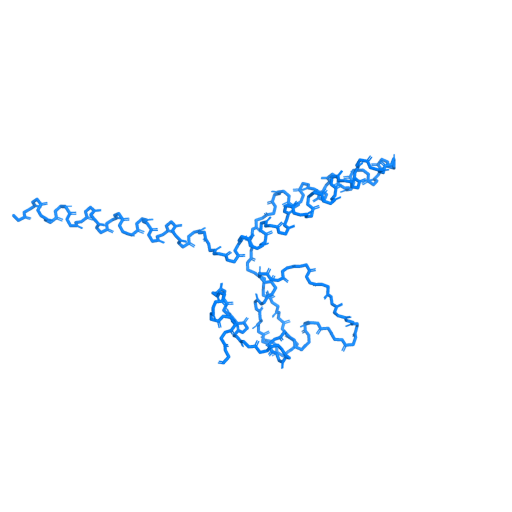0 7.293 -14.073 1.00 95.06 121 LYS A C 1
ATOM 955 O O . LYS A 1 121 ? 6.974 7.203 -15.130 1.00 95.06 121 LYS A O 1
ATOM 960 N N . THR A 1 122 ? 8.402 6.351 -13.625 1.00 96.31 122 THR A N 1
ATOM 961 C CA . THR A 1 122 ? 8.675 5.111 -14.355 1.00 96.31 122 THR A CA 1
ATOM 962 C C . THR A 1 122 ? 7.465 4.178 -14.349 1.00 96.31 122 THR A C 1
ATOM 964 O O . THR A 1 122 ? 7.205 3.516 -15.348 1.00 96.31 122 THR A O 1
ATOM 967 N N . ALA A 1 123 ? 6.702 4.135 -13.253 1.00 96.38 123 ALA A N 1
ATOM 968 C CA . ALA A 1 123 ? 5.484 3.334 -13.148 1.00 96.38 123 ALA A CA 1
ATOM 969 C C . ALA A 1 123 ? 4.413 3.786 -14.149 1.00 96.38 123 ALA A C 1
ATOM 971 O O . ALA A 1 123 ? 3.719 2.944 -14.706 1.00 96.38 123 ALA A O 1
ATOM 972 N N . HIS A 1 124 ? 4.319 5.090 -14.420 1.00 95.94 124 HIS A N 1
ATOM 973 C CA . HIS A 1 124 ? 3.330 5.670 -15.334 1.00 95.94 124 HIS A CA 1
ATOM 974 C C . HIS A 1 124 ? 3.884 6.041 -16.719 1.00 95.94 124 HIS A C 1
ATOM 976 O O . HIS A 1 124 ? 3.170 6.651 -17.515 1.00 95.94 124 HIS A O 1
ATOM 982 N N . ALA A 1 125 ? 5.140 5.697 -17.016 1.00 90.88 125 ALA A N 1
ATOM 983 C CA . ALA A 1 125 ? 5.710 5.883 -18.346 1.00 90.88 125 ALA A CA 1
ATOM 984 C C . ALA A 1 125 ? 5.040 4.917 -19.339 1.00 90.88 125 ALA A C 1
ATOM 986 O O . ALA A 1 125 ? 4.889 3.732 -19.036 1.00 90.88 125 ALA A O 1
ATOM 987 N N . GLN A 1 126 ? 4.633 5.439 -20.499 1.00 73.31 126 GLN A N 1
ATOM 988 C CA . GLN A 1 126 ? 3.955 4.721 -21.585 1.00 73.31 126 GLN A CA 1
ATOM 989 C C . GLN A 1 126 ? 4.788 4.800 -22.860 1.00 73.31 126 GLN A C 1
ATOM 991 O O . GLN A 1 126 ? 5.330 5.900 -23.124 1.00 73.31 126 GLN A O 1
#

Secondary structure (DSSP, 8-state):
-HHHHHHHHHHHHHHHHHHHHHHTS-THHHHHHHHHHHHHHHHHHHHTT---HHHHHHHHHHHHHHHHPPP----EE-TTS-EE-GGGTSTTPPPS-TTS-HHHH-SHHHH-S-TT--SHHHHT--

Sequence (126 aa):
MKKIFFLASLLLILVVLLTLKQGNHPKWSDYQKAYFAEQVSKLQVELGRVNDEAKKKQLQQDILSYQNRKPEIINLVLSEGKVERCKTCHIGLEEISSSHPSNTFGCAVCHGGNPLSLDEKTAHAQ

Foldseek 3Di:
DVVVVVVVVVVVVVVVVVVVVVVVDQPLQVLLLVVLVVLLVVLVVVLVVDPDPVVNVVSVVSNVVSVPDGQDFDWQQAPVRDTFRPCSNVPPDDQPDPVGPCNHCPDCNPQNADRHDPDPCRRNDD